Protein AF-A0A9E2PKP6-F1 (afdb_monomer_lite)

Sequence (168 aa):
MNKSLVVLLFERMMRIRLAQLIDERNAMKKSFLSILAISMLIGCASPIHLLDKQGSAPFVGGELVHDRGDGNLLVLEASDRRYEARGFVVERHTNIAALRKRYYGVNSNHWRRIFSGQDTDHLTYTVETVAKSADGQAVSCSLIWGAGAKPAGICTDQAGASLLVRFE

Radius of gyration: 31.75 Å; chains: 1; bounding box: 48×102×52 Å

Secondary structure (DSSP, 8-state):
--HHHHHHHHHHHHHHHHHHHHHHHHHHHHHHHSSTTSTT--PPPPPEEEBP--SS-SEEEEEEE-SSSTT-EEEEEESS-EEEEES--EEEE--HHHHHHHHTTTSHHHHHHHHTT---TT-EEEEEEEEE-TTS-EEEEEEEEETTSPPEEEEEETT--EEEEEB-

Foldseek 3Di:
DDPPVVVVVVVVVVVVVVVVVVVVVVVVVVVVVVPPPPPPPPDDQFDKWKWDPPDDFQFPIWIFTDDAFQATKTWTHGPVWIWIDGGWGWDKDAPLVVVCVVCPVPPPPVNVCVVVVVDQQRIKIWTWTWTATPVGWIWTWIWIDGVVGWIWGWIAGPVRDTGTITID

pLDDT: mean 81.55, std 18.39, range [44.12, 98.12]

Structure (mmCIF, N/CA/C/O backbone):
data_AF-A0A9E2PKP6-F1
#
_entry.id   AF-A0A9E2PKP6-F1
#
loop_
_atom_site.group_PDB
_atom_site.id
_atom_site.type_symbol
_atom_site.label_atom_id
_atom_site.label_alt_id
_atom_site.label_comp_id
_atom_site.label_asym_id
_atom_site.label_entity_id
_atom_site.label_seq_id
_atom_site.pdbx_PDB_ins_code
_atom_site.Cartn_x
_atom_site.Cartn_y
_atom_site.Cartn_z
_atom_site.occupancy
_atom_site.B_iso_or_equiv
_atom_site.auth_seq_id
_atom_site.auth_comp_id
_atom_site.auth_asym_id
_atom_site.auth_atom_id
_atom_site.pdbx_PDB_model_num
ATOM 1 N N . MET A 1 1 ? 30.795 -89.297 23.385 1.00 48.75 1 MET A N 1
ATOM 2 C CA . MET A 1 1 ? 31.049 -87.853 23.621 1.00 48.75 1 MET A CA 1
ATOM 3 C C . MET A 1 1 ? 30.610 -87.068 22.391 1.00 48.75 1 MET A C 1
ATOM 5 O O . MET A 1 1 ? 31.170 -87.254 21.318 1.00 48.75 1 MET A O 1
ATOM 9 N N . ASN A 1 2 ? 29.536 -86.286 22.523 1.00 49.78 2 ASN A N 1
ATOM 10 C CA . ASN A 1 2 ? 28.723 -85.782 21.412 1.00 49.78 2 ASN A CA 1
ATOM 11 C C . ASN A 1 2 ? 29.281 -84.459 20.844 1.00 49.78 2 ASN A C 1
ATOM 13 O O . ASN A 1 2 ? 28.872 -83.373 21.250 1.00 49.78 2 ASN A O 1
ATOM 17 N N . LYS A 1 3 ? 30.224 -84.548 19.895 1.00 51.75 3 LYS A N 1
ATOM 18 C CA . LYS A 1 3 ? 30.826 -83.387 19.201 1.00 51.75 3 LYS A CA 1
ATOM 19 C C . LYS A 1 3 ? 29.800 -82.537 18.423 1.00 51.75 3 LYS A C 1
ATOM 21 O O . LYS A 1 3 ? 30.056 -81.368 18.162 1.00 51.75 3 LYS A O 1
ATOM 26 N N . SER A 1 4 ? 28.620 -83.087 18.121 1.00 58.50 4 SER A N 1
ATOM 27 C CA . SER A 1 4 ? 27.556 -82.400 17.372 1.00 58.50 4 SER A CA 1
ATOM 28 C C . SER A 1 4 ? 26.859 -81.276 18.147 1.00 58.50 4 SER A C 1
ATOM 30 O O . SER A 1 4 ? 26.423 -80.302 17.540 1.00 58.50 4 SER A O 1
ATOM 32 N N . LEU A 1 5 ? 26.758 -81.374 19.479 1.00 56.72 5 LEU A N 1
ATOM 33 C CA . LEU A 1 5 ? 25.994 -80.398 20.268 1.00 56.72 5 LEU A CA 1
ATOM 34 C C . LEU A 1 5 ? 26.744 -79.063 20.414 1.00 56.72 5 LEU A C 1
ATOM 36 O O . LEU A 1 5 ? 26.133 -77.999 20.385 1.00 56.72 5 LEU A O 1
ATOM 40 N N . VAL A 1 6 ? 28.077 -79.118 20.519 1.00 60.78 6 VAL A N 1
ATOM 41 C CA . VAL A 1 6 ? 28.931 -77.930 20.694 1.00 60.78 6 VAL A CA 1
ATOM 42 C C . VAL A 1 6 ? 28.988 -77.094 19.413 1.00 60.78 6 VAL A C 1
ATOM 44 O O . VAL A 1 6 ? 28.893 -75.873 19.485 1.00 60.78 6 VAL A O 1
ATOM 47 N N . VAL A 1 7 ? 29.055 -77.734 18.238 1.00 61.12 7 VAL A N 1
ATOM 48 C CA . VAL A 1 7 ? 29.057 -77.038 16.936 1.00 61.12 7 VAL A CA 1
ATOM 49 C C . VAL A 1 7 ? 27.714 -76.346 16.675 1.00 61.12 7 VAL A C 1
ATOM 51 O O . VAL A 1 7 ? 27.690 -75.190 16.260 1.00 61.12 7 VAL A O 1
ATOM 54 N N . LEU A 1 8 ? 26.595 -77.003 17.010 1.00 60.41 8 LEU A N 1
ATOM 55 C CA . LEU A 1 8 ? 25.256 -76.414 16.888 1.00 60.41 8 LEU A CA 1
ATOM 56 C C . LEU A 1 8 ? 25.048 -75.219 17.831 1.00 60.41 8 LEU A C 1
ATOM 58 O O . LEU A 1 8 ? 24.437 -74.226 17.437 1.00 60.41 8 LEU A O 1
ATOM 62 N N . LEU A 1 9 ? 25.574 -75.281 19.059 1.00 59.78 9 LEU A N 1
ATOM 63 C CA . LEU A 1 9 ? 25.533 -74.158 20.002 1.00 59.78 9 LEU A CA 1
ATOM 64 C C . LEU A 1 9 ? 26.392 -72.979 19.529 1.00 59.78 9 LEU A C 1
ATOM 66 O O . LEU A 1 9 ? 25.958 -71.833 19.653 1.00 59.78 9 LEU A O 1
ATOM 70 N N . PHE A 1 10 ? 27.560 -73.244 18.938 1.00 57.66 10 PHE A N 1
ATOM 71 C CA . PHE A 1 10 ? 28.448 -72.198 18.430 1.00 57.66 10 PHE A CA 1
ATOM 72 C C . PHE A 1 10 ? 27.872 -71.498 17.188 1.00 57.66 10 PHE A C 1
ATOM 74 O O . PHE A 1 10 ? 27.853 -70.268 17.137 1.00 57.66 10 PHE A O 1
ATOM 81 N N . GLU A 1 11 ? 27.297 -72.245 16.235 1.00 57.03 11 GLU A N 1
ATOM 82 C CA . GLU A 1 11 ? 26.600 -71.657 15.079 1.00 57.03 11 GLU A CA 1
ATOM 83 C C . GLU A 1 11 ? 25.402 -70.800 15.501 1.00 57.03 11 GLU A C 1
ATOM 85 O O . GLU A 1 11 ? 25.191 -69.705 14.974 1.00 57.03 11 GLU A O 1
ATOM 90 N N . ARG A 1 12 ? 24.622 -71.272 16.480 1.00 60.78 12 ARG A N 1
ATOM 91 C CA . ARG A 1 12 ? 23.445 -70.542 16.961 1.00 60.78 12 ARG A CA 1
ATOM 92 C C . ARG A 1 12 ? 23.847 -69.262 17.696 1.00 60.78 12 ARG A C 1
ATOM 94 O O . ARG A 1 12 ? 23.232 -68.222 17.477 1.00 60.78 12 ARG A O 1
ATOM 101 N N . MET A 1 13 ? 24.913 -69.306 18.496 1.00 56.44 13 MET A N 1
ATOM 102 C CA . MET A 1 13 ? 25.433 -68.139 19.215 1.00 56.44 13 MET A CA 1
ATOM 103 C C . MET A 1 13 ? 26.068 -67.104 18.268 1.00 56.44 13 MET A C 1
ATOM 105 O O . MET A 1 13 ? 25.869 -65.901 18.448 1.00 56.44 13 MET A O 1
ATOM 109 N N . MET A 1 14 ? 26.759 -67.551 17.213 1.00 57.06 14 MET A N 1
ATOM 110 C CA . MET A 1 14 ? 27.355 -66.666 16.205 1.00 57.06 14 MET A CA 1
ATOM 111 C C . MET A 1 14 ? 26.290 -65.981 15.331 1.00 57.06 14 MET A C 1
ATOM 113 O O . MET A 1 14 ? 26.413 -64.789 15.053 1.00 57.06 14 MET A O 1
ATOM 117 N N . ARG A 1 15 ? 25.194 -66.675 14.979 1.00 59.69 15 ARG A N 1
ATOM 118 C CA . ARG A 1 15 ? 24.050 -66.064 14.271 1.00 59.69 15 ARG A CA 1
ATOM 119 C C . ARG A 1 15 ? 23.323 -65.011 15.115 1.00 59.69 15 ARG A C 1
ATOM 121 O O . ARG A 1 15 ? 22.938 -63.981 14.572 1.00 59.69 15 ARG A O 1
ATOM 128 N N . ILE A 1 16 ? 23.186 -65.225 16.428 1.00 56.56 16 ILE A N 1
ATOM 129 C CA . ILE A 1 16 ? 22.559 -64.247 17.338 1.00 56.56 16 ILE A CA 1
ATOM 130 C C . ILE A 1 16 ? 23.419 -62.979 17.454 1.00 56.56 16 ILE A C 1
ATOM 132 O O . ILE A 1 16 ? 22.902 -61.874 17.298 1.00 56.56 16 ILE A O 1
ATOM 136 N N . ARG A 1 17 ? 24.744 -63.120 17.625 1.00 55.69 17 ARG A N 1
ATOM 137 C CA . ARG A 1 17 ? 25.651 -61.958 17.649 1.00 55.69 17 ARG A CA 1
ATOM 138 C C . ARG A 1 17 ? 25.699 -61.206 16.318 1.00 55.69 17 ARG A C 1
ATOM 140 O O . ARG A 1 17 ? 25.788 -59.981 16.328 1.00 55.69 17 ARG A O 1
ATOM 147 N N . LEU A 1 18 ? 25.619 -61.907 15.184 1.00 54.22 18 LEU A N 1
ATOM 148 C CA . LEU A 1 18 ? 25.593 -61.266 13.867 1.00 54.22 18 LEU A CA 1
ATOM 149 C C . LEU A 1 18 ? 24.283 -60.491 13.638 1.00 54.22 18 LEU A C 1
ATOM 151 O O . LEU A 1 18 ? 24.323 -59.389 13.099 1.00 54.22 18 LEU A O 1
ATOM 155 N N . ALA A 1 19 ? 23.145 -61.016 14.103 1.00 54.53 19 ALA A N 1
ATOM 156 C CA . ALA A 1 19 ? 21.854 -60.331 14.026 1.00 54.53 19 ALA A CA 1
ATOM 157 C C . ALA A 1 19 ? 21.807 -59.059 14.895 1.00 54.53 19 ALA A C 1
ATOM 159 O O . ALA A 1 19 ? 21.356 -58.022 14.414 1.00 54.53 19 ALA A O 1
ATOM 160 N N . GLN A 1 20 ? 22.350 -59.092 16.121 1.00 54.62 20 GLN A N 1
ATOM 161 C CA . GLN A 1 20 ? 22.434 -57.901 16.985 1.00 54.62 20 GLN A CA 1
ATOM 162 C C . GLN A 1 20 ? 23.352 -56.810 16.410 1.00 54.62 20 GLN A C 1
ATOM 164 O O . GLN A 1 20 ? 23.009 -55.633 16.455 1.00 54.62 20 GLN A O 1
ATOM 169 N N . LEU A 1 21 ? 24.484 -57.178 15.797 1.00 53.94 21 LEU A N 1
ATOM 170 C CA . LEU A 1 21 ? 25.394 -56.204 15.173 1.00 53.94 21 LEU A CA 1
ATOM 171 C C . LEU A 1 21 ? 24.816 -55.548 13.905 1.00 53.94 21 LEU A C 1
ATOM 173 O O . LEU A 1 21 ? 25.225 -54.443 13.544 1.00 53.94 21 LEU A O 1
ATOM 177 N N . ILE A 1 22 ? 23.886 -56.213 13.212 1.00 56.19 22 ILE A N 1
ATOM 178 C CA . ILE A 1 22 ? 23.183 -55.655 12.045 1.00 56.19 22 ILE A CA 1
ATOM 179 C C . ILE A 1 22 ? 22.073 -54.690 12.488 1.00 56.19 22 ILE A C 1
ATOM 181 O O . ILE A 1 22 ? 21.880 -53.656 11.844 1.00 56.19 22 ILE A O 1
ATOM 185 N N . ASP A 1 23 ? 21.388 -54.985 13.594 1.00 49.16 23 ASP A N 1
ATOM 186 C CA . ASP A 1 23 ? 20.312 -54.144 14.127 1.00 49.16 23 ASP A CA 1
ATOM 187 C C . ASP A 1 23 ? 20.844 -52.804 14.671 1.00 49.16 23 ASP A C 1
ATOM 189 O O . ASP A 1 23 ? 20.366 -51.735 14.282 1.00 49.16 23 ASP A O 1
ATOM 193 N N . GLU A 1 24 ? 21.949 -52.819 15.428 1.00 51.31 24 GLU A N 1
ATOM 194 C CA . GLU A 1 24 ? 22.559 -51.581 15.942 1.00 51.31 24 GLU A CA 1
ATOM 195 C C . GLU A 1 24 ? 23.139 -50.687 14.833 1.00 51.31 24 GLU A C 1
ATOM 197 O O . GLU A 1 24 ? 23.034 -49.457 14.885 1.00 51.31 24 GLU A O 1
ATOM 202 N N . ARG A 1 25 ? 23.691 -51.282 13.764 1.00 52.03 25 ARG A N 1
ATOM 203 C CA . ARG A 1 25 ? 24.207 -50.522 12.612 1.00 52.03 25 ARG A CA 1
ATOM 204 C C . ARG A 1 25 ? 23.078 -49.865 11.802 1.00 52.03 25 ARG A C 1
ATOM 206 O O . ARG A 1 25 ? 23.289 -48.808 11.202 1.00 52.03 25 ARG A O 1
ATOM 213 N N . ASN A 1 26 ? 21.888 -50.466 11.784 1.00 49.78 26 ASN A N 1
ATOM 214 C CA . ASN A 1 26 ? 20.713 -49.939 11.088 1.00 49.78 26 ASN A CA 1
ATOM 215 C C . ASN A 1 26 ? 19.952 -48.893 11.917 1.00 49.78 26 ASN A C 1
ATOM 217 O O . ASN A 1 26 ? 19.432 -47.936 11.337 1.00 49.78 26 ASN A O 1
ATOM 221 N N . ALA A 1 27 ? 19.939 -49.015 13.248 1.00 49.75 27 ALA A N 1
ATOM 222 C CA . ALA A 1 27 ? 19.383 -48.005 14.148 1.00 49.75 27 ALA A CA 1
ATOM 223 C C . ALA A 1 27 ? 20.176 -46.687 14.081 1.00 49.75 27 ALA A C 1
ATOM 225 O O . ALA A 1 27 ? 19.594 -45.613 13.934 1.00 49.75 27 ALA A O 1
ATOM 226 N N . MET A 1 28 ? 21.512 -46.769 14.066 1.00 47.78 28 MET A N 1
ATOM 227 C CA . MET A 1 28 ? 22.376 -45.586 14.004 1.00 47.78 28 MET A CA 1
ATOM 228 C C . MET A 1 28 ? 22.212 -44.817 12.681 1.00 47.78 28 MET A C 1
ATOM 230 O O . MET A 1 28 ? 22.096 -43.595 12.687 1.00 47.78 28 MET A O 1
ATOM 234 N N . LYS A 1 29 ? 22.102 -45.511 11.537 1.00 44.12 29 LYS A N 1
ATOM 235 C CA . LYS A 1 29 ? 21.880 -44.865 10.226 1.00 44.12 29 LYS A CA 1
ATOM 236 C C . LYS A 1 29 ? 20.509 -44.193 10.102 1.00 44.12 29 LYS A C 1
ATOM 238 O O . LYS A 1 29 ? 20.408 -43.160 9.444 1.00 44.12 29 LYS A O 1
ATOM 243 N N . LYS A 1 30 ? 19.467 -44.748 10.733 1.00 45.78 30 LYS A N 1
ATOM 244 C CA . LYS A 1 30 ? 18.117 -44.159 10.723 1.00 45.78 30 LYS A CA 1
ATOM 245 C C . LYS A 1 30 ? 18.037 -42.877 11.555 1.00 45.78 30 LYS A C 1
ATOM 247 O O . LYS A 1 30 ? 17.366 -41.940 11.132 1.00 45.78 30 LYS A O 1
ATOM 252 N N . SER A 1 31 ? 18.779 -42.787 12.661 1.00 49.69 31 SER A N 1
ATOM 253 C CA . SER A 1 31 ? 18.815 -41.569 13.483 1.00 49.69 31 SER A CA 1
ATOM 254 C C . SER A 1 31 ? 19.531 -40.395 12.802 1.00 49.69 31 SER A C 1
ATOM 256 O O . SER A 1 31 ? 19.107 -39.255 12.963 1.00 49.69 31 SER A O 1
ATOM 258 N N . PHE A 1 32 ? 20.555 -40.645 11.976 1.00 47.31 32 PHE A N 1
ATOM 259 C CA . PHE A 1 32 ? 21.257 -39.576 11.244 1.00 47.31 32 PHE A CA 1
ATOM 260 C C . PHE A 1 32 ? 20.492 -39.041 10.021 1.00 47.31 32 PHE A C 1
ATOM 262 O O . PHE A 1 32 ? 20.685 -37.890 9.638 1.00 47.31 32 PHE A O 1
ATOM 269 N N . LEU A 1 33 ? 19.597 -39.835 9.424 1.00 45.94 33 LEU A N 1
ATOM 270 C CA . LEU A 1 33 ? 18.777 -39.407 8.280 1.00 45.94 33 LEU A CA 1
ATOM 271 C C . LEU A 1 33 ? 17.546 -38.583 8.682 1.00 45.94 33 LEU A C 1
ATOM 273 O O . LEU A 1 33 ? 17.034 -37.827 7.863 1.00 45.94 33 LEU A O 1
ATOM 277 N N . SER A 1 34 ? 17.089 -38.680 9.934 1.00 44.12 34 SER A N 1
ATOM 278 C CA . SER A 1 34 ? 15.885 -37.971 10.385 1.00 44.12 34 SER A CA 1
ATOM 279 C C . SER A 1 34 ? 16.129 -36.515 10.808 1.00 44.12 34 SER A C 1
ATOM 281 O O . SER A 1 34 ? 15.168 -35.763 10.939 1.00 44.12 34 SER A O 1
ATOM 283 N N . ILE A 1 35 ? 17.384 -36.097 11.020 1.00 48.28 35 ILE A N 1
ATOM 284 C CA . ILE A 1 35 ? 17.717 -34.757 11.547 1.00 48.28 35 ILE A CA 1
ATOM 285 C C . ILE A 1 35 ? 18.086 -33.763 10.424 1.00 48.28 35 ILE A C 1
ATOM 287 O O . ILE A 1 35 ? 18.011 -32.554 10.621 1.00 48.28 35 ILE A O 1
ATOM 291 N N . LEU A 1 36 ? 18.393 -34.231 9.206 1.00 48.00 36 LEU A N 1
ATOM 292 C CA . LEU A 1 36 ? 18.825 -33.361 8.098 1.00 48.00 36 LEU A CA 1
ATOM 293 C C . LEU A 1 36 ? 17.683 -32.753 7.253 1.00 48.00 36 LEU A C 1
ATOM 295 O O . LEU A 1 36 ? 17.953 -32.081 6.262 1.00 48.00 36 LEU A O 1
ATOM 299 N N . ALA A 1 37 ? 16.416 -32.987 7.612 1.00 48.69 37 ALA A N 1
ATOM 300 C CA . ALA A 1 37 ? 15.256 -32.574 6.810 1.00 48.69 37 ALA A CA 1
ATOM 301 C C . ALA A 1 37 ? 14.570 -31.272 7.280 1.00 48.69 37 ALA A C 1
ATOM 303 O O . ALA A 1 37 ? 13.645 -30.808 6.620 1.00 48.69 37 ALA A O 1
ATOM 304 N N . ILE A 1 38 ? 14.997 -30.666 8.395 1.00 54.12 38 ILE A N 1
ATOM 305 C CA . ILE A 1 38 ? 14.263 -29.542 9.019 1.00 54.12 38 ILE A CA 1
ATOM 306 C C . ILE A 1 38 ? 14.854 -28.162 8.647 1.00 54.12 38 ILE A C 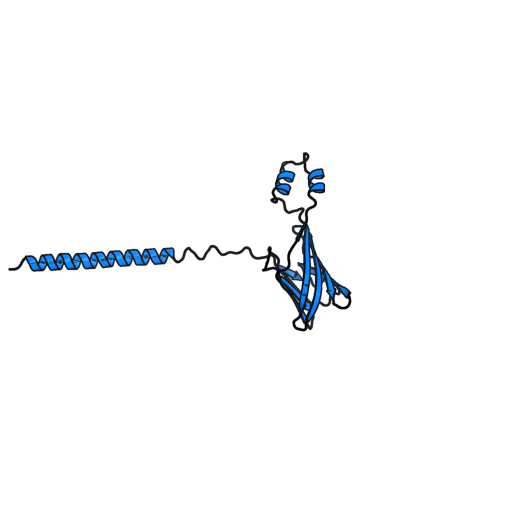1
ATOM 308 O O . ILE A 1 38 ? 14.237 -27.129 8.881 1.00 54.12 38 ILE A O 1
ATOM 312 N N . SER A 1 39 ? 16.011 -28.098 7.982 1.00 47.28 39 SER A N 1
ATOM 313 C CA . SER A 1 39 ? 16.729 -26.828 7.754 1.00 47.28 39 SER A CA 1
ATOM 314 C C . SER A 1 39 ? 16.352 -26.056 6.476 1.00 47.28 39 SER A C 1
ATOM 316 O O . SER A 1 39 ? 17.016 -25.076 6.156 1.00 47.28 39 SER A O 1
ATOM 318 N N . MET A 1 40 ? 15.310 -26.459 5.737 1.00 50.34 40 MET A N 1
ATOM 319 C CA . MET A 1 40 ? 14.929 -25.837 4.449 1.00 50.34 40 MET A CA 1
ATOM 320 C C . MET A 1 40 ? 13.756 -24.839 4.534 1.00 50.34 40 MET A C 1
ATOM 322 O O . MET A 1 40 ? 13.317 -24.338 3.505 1.00 50.34 40 MET A O 1
ATOM 326 N N . LEU A 1 41 ? 13.251 -24.512 5.730 1.00 49.00 41 LEU A N 1
ATOM 327 C CA . LEU A 1 41 ? 12.154 -23.544 5.913 1.00 49.00 41 LEU A CA 1
ATOM 328 C C . LEU A 1 41 ? 12.625 -22.223 6.537 1.00 49.00 41 LEU A C 1
ATOM 330 O O . LEU A 1 41 ? 11.952 -21.655 7.392 1.00 49.00 41 LEU A O 1
ATOM 334 N N . ILE A 1 42 ? 13.774 -21.700 6.103 1.00 52.00 42 ILE A N 1
ATOM 335 C CA . ILE A 1 42 ? 14.055 -20.272 6.297 1.00 52.00 42 ILE A CA 1
ATOM 336 C C . ILE A 1 42 ? 13.293 -19.542 5.190 1.00 52.00 42 ILE A C 1
ATOM 338 O O . ILE A 1 42 ? 13.840 -19.239 4.131 1.00 52.00 42 ILE A O 1
ATOM 342 N N . GLY A 1 43 ? 11.990 -19.345 5.404 1.00 54.19 43 GLY A N 1
ATOM 343 C CA . GLY A 1 43 ? 11.207 -18.420 4.594 1.00 54.19 43 GLY A CA 1
ATOM 344 C C . GLY A 1 43 ? 11.880 -17.050 4.641 1.00 54.19 43 GLY A C 1
ATOM 345 O O . GLY A 1 43 ? 12.319 -16.608 5.703 1.00 54.19 43 GLY A O 1
ATOM 346 N N . CYS A 1 44 ? 12.029 -16.401 3.488 1.00 61.91 44 CYS A N 1
ATOM 347 C CA . CYS A 1 44 ? 12.472 -15.015 3.449 1.00 61.91 44 CYS A CA 1
ATOM 348 C C . CYS A 1 44 ? 11.497 -14.198 4.303 1.00 61.91 44 CYS A C 1
ATOM 350 O O . CYS A 1 44 ? 10.307 -14.194 4.003 1.00 61.91 44 CYS A O 1
ATOM 352 N N . ALA A 1 45 ? 11.979 -13.564 5.375 1.00 66.44 45 ALA A N 1
ATOM 353 C CA . ALA A 1 45 ? 11.138 -12.709 6.200 1.00 66.44 45 ALA A CA 1
ATOM 354 C C . ALA A 1 45 ? 10.505 -11.630 5.311 1.00 66.44 45 ALA A C 1
ATOM 356 O O . ALA A 1 45 ? 11.213 -10.927 4.582 1.00 66.44 45 ALA A O 1
ATOM 357 N N . SER A 1 46 ? 9.178 -11.548 5.339 1.00 74.00 46 SER A N 1
ATOM 358 C CA . SER A 1 46 ? 8.411 -10.532 4.633 1.00 74.00 46 SER A CA 1
ATOM 359 C C . SER A 1 46 ? 8.884 -9.146 5.080 1.00 74.00 46 SER A C 1
ATOM 361 O O . SER A 1 46 ? 9.078 -8.942 6.280 1.00 74.00 46 SER A O 1
ATOM 363 N N . PRO A 1 47 ? 9.088 -8.186 4.167 1.00 82.94 47 PRO A N 1
ATOM 364 C CA . PRO A 1 47 ? 9.212 -6.787 4.542 1.00 82.94 47 PRO A CA 1
ATOM 365 C C . PRO A 1 47 ? 8.063 -6.365 5.467 1.00 82.94 47 PRO A C 1
ATOM 367 O O . PRO A 1 47 ? 6.891 -6.480 5.102 1.00 82.94 47 PRO A O 1
ATOM 370 N N . ILE A 1 48 ? 8.422 -5.892 6.660 1.00 89.25 48 ILE A N 1
ATOM 371 C CA . ILE A 1 48 ? 7.507 -5.297 7.634 1.00 89.25 48 ILE A CA 1
ATOM 372 C C . ILE A 1 48 ? 7.847 -3.816 7.703 1.00 89.25 48 ILE A C 1
ATOM 374 O O . ILE A 1 48 ? 9.000 -3.465 7.955 1.00 89.25 48 ILE A O 1
ATOM 378 N N . HIS A 1 49 ? 6.844 -2.972 7.497 1.00 92.50 49 HIS A N 1
ATOM 379 C CA . HIS A 1 49 ? 6.958 -1.532 7.649 1.00 92.50 49 HIS A CA 1
ATOM 380 C C . HIS A 1 49 ? 6.090 -1.050 8.804 1.00 92.50 49 HIS A C 1
ATOM 382 O O . HIS A 1 49 ? 4.932 -1.453 8.921 1.00 92.50 49 HIS A O 1
ATOM 388 N N . LEU A 1 50 ? 6.629 -0.171 9.643 1.00 94.44 50 LEU A N 1
ATOM 389 C CA . LEU A 1 50 ? 5.902 0.381 10.789 1.00 94.44 50 LEU A CA 1
ATOM 390 C C . LEU A 1 50 ? 5.370 1.763 10.450 1.00 94.44 50 LEU A C 1
ATOM 392 O O . LEU A 1 50 ? 6.048 2.530 9.7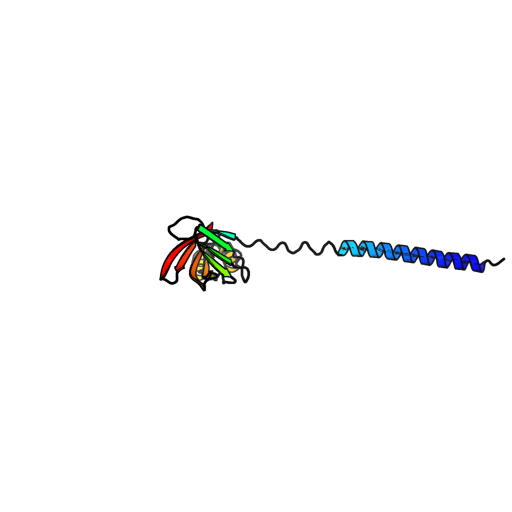81 1.00 94.44 50 LEU A O 1
ATOM 396 N N . LEU A 1 51 ? 4.166 2.098 10.904 1.00 93.62 51 LEU A N 1
ATOM 397 C CA . LEU A 1 51 ? 3.595 3.415 10.645 1.00 93.62 51 LEU A CA 1
ATOM 398 C C . LEU A 1 51 ? 4.467 4.507 11.285 1.00 93.62 51 LEU A C 1
ATOM 400 O O . LEU A 1 51 ? 4.688 4.512 12.497 1.00 93.62 51 LEU A O 1
ATOM 404 N N . ASP A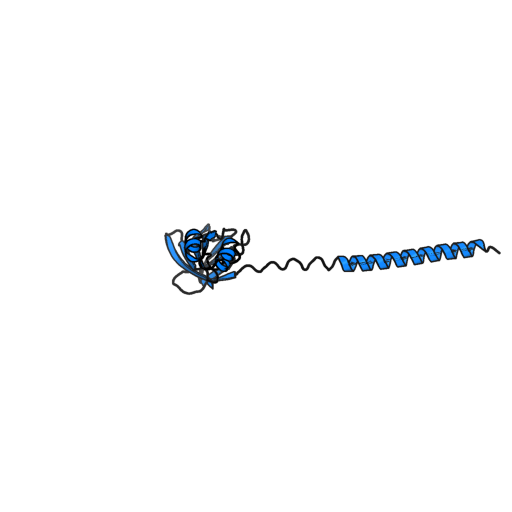 1 52 ? 4.910 5.458 10.470 1.00 91.31 52 ASP A N 1
ATOM 405 C CA . ASP A 1 52 ? 5.524 6.691 10.932 1.00 91.31 52 ASP A CA 1
ATOM 406 C C . ASP A 1 52 ? 4.436 7.593 11.504 1.00 91.31 52 ASP A C 1
ATOM 408 O O . ASP A 1 52 ? 3.496 7.998 10.809 1.00 91.31 52 ASP A O 1
ATOM 412 N N . LYS A 1 53 ? 4.572 7.952 12.778 1.00 80.62 53 LYS A N 1
ATOM 413 C CA . LYS A 1 53 ? 3.667 8.890 13.436 1.00 80.62 53 LYS A CA 1
ATOM 414 C C . LYS A 1 53 ? 4.014 10.326 13.033 1.00 80.62 53 LYS A C 1
ATOM 416 O O . LYS A 1 53 ? 4.347 11.166 13.867 1.00 80.62 53 LYS A O 1
ATOM 421 N N . GLN A 1 54 ? 3.925 10.616 11.741 1.00 66.44 54 GLN A N 1
ATOM 422 C CA . GLN A 1 54 ? 4.076 11.949 11.177 1.00 66.44 54 GLN A CA 1
ATOM 423 C C . GLN A 1 54 ? 2.796 12.332 10.437 1.00 66.44 54 GLN A C 1
ATOM 425 O O . GLN A 1 54 ? 2.531 11.875 9.327 1.00 66.44 54 GLN A O 1
ATOM 430 N N . GLY A 1 55 ? 1.988 13.194 11.057 1.00 62.78 55 GLY A N 1
ATOM 431 C CA . GLY A 1 55 ? 0.776 13.734 10.446 1.00 62.78 55 GLY A CA 1
ATOM 432 C C . GLY A 1 55 ? -0.367 13.950 11.432 1.00 62.78 55 GLY A C 1
ATOM 433 O O . GLY A 1 55 ? -0.204 13.831 12.643 1.00 62.78 55 GLY A O 1
ATOM 434 N N . SER A 1 56 ? -1.533 14.289 10.882 1.00 61.41 56 SER A N 1
ATOM 435 C CA . SER A 1 56 ? -2.785 14.524 11.613 1.00 61.41 56 SER A CA 1
ATOM 436 C C . SER A 1 56 ? -3.720 13.311 11.634 1.00 61.41 56 SER A C 1
ATOM 438 O O . SER A 1 56 ? -4.838 13.419 12.136 1.00 61.41 56 SER A O 1
ATOM 440 N N . ALA A 1 57 ? -3.309 12.177 11.055 1.00 75.69 57 ALA A N 1
ATOM 441 C CA . ALA A 1 57 ? -4.119 10.967 11.073 1.00 75.69 57 ALA A CA 1
ATOM 442 C C . ALA A 1 57 ? -4.322 10.485 12.524 1.00 75.69 57 ALA A C 1
ATOM 444 O O . ALA A 1 57 ? -3.397 10.574 13.332 1.00 75.69 57 ALA A O 1
ATOM 445 N N . PRO A 1 58 ? -5.503 9.940 12.867 1.00 83.69 58 PRO A N 1
ATOM 446 C CA . PRO A 1 58 ? -5.827 9.506 14.227 1.00 83.69 58 PRO A CA 1
ATOM 447 C C . PRO A 1 58 ? -5.075 8.235 14.655 1.00 83.69 58 PRO A C 1
ATOM 449 O O . PRO A 1 58 ? -5.317 7.709 15.741 1.00 83.69 58 PRO A O 1
ATOM 452 N N . PHE A 1 59 ? -4.192 7.714 13.803 1.00 90.50 59 PHE A N 1
ATOM 453 C CA . PHE A 1 59 ? -3.464 6.487 14.061 1.00 90.50 59 PHE A CA 1
ATOM 454 C C . PHE A 1 59 ? -2.256 6.749 14.966 1.00 90.50 59 PHE A C 1
ATOM 456 O O . PHE A 1 59 ? -1.418 7.613 14.708 1.00 90.50 59 PHE A O 1
ATOM 463 N N . VAL A 1 60 ? -2.175 5.988 16.051 1.00 90.69 60 VAL A N 1
ATOM 464 C CA . VAL A 1 60 ? -1.060 5.983 17.000 1.00 90.69 60 VAL A CA 1
ATOM 465 C C . VAL A 1 60 ? 0.031 4.989 16.605 1.00 90.69 60 VAL A C 1
ATOM 467 O O . VAL A 1 60 ? 1.149 5.112 17.101 1.00 90.69 60 VAL A O 1
ATOM 470 N N . GLY A 1 61 ? -0.285 4.050 15.709 1.00 92.94 61 GLY A N 1
ATOM 471 C CA . GLY A 1 61 ? 0.625 3.042 15.183 1.00 92.94 61 GLY A CA 1
ATOM 472 C C . GLY A 1 61 ? 0.009 2.275 14.013 1.00 92.94 61 GLY A C 1
ATOM 473 O O . GLY A 1 61 ? -1.140 2.500 13.622 1.00 92.94 61 GLY A O 1
ATOM 474 N N . GLY A 1 62 ? 0.788 1.367 13.440 1.00 94.62 62 GLY A N 1
ATOM 475 C CA . GLY A 1 62 ? 0.354 0.527 12.336 1.00 94.62 62 GLY A CA 1
ATOM 476 C C . GLY A 1 62 ? 1.492 -0.306 11.770 1.00 94.62 62 GLY A C 1
ATOM 477 O O . GLY A 1 62 ? 2.664 -0.063 12.056 1.00 94.62 62 GLY A O 1
ATOM 478 N N . GLU A 1 63 ? 1.121 -1.290 10.970 1.00 95.44 63 GLU A N 1
ATOM 479 C CA . GLU A 1 63 ? 2.032 -2.258 10.376 1.00 95.44 63 GLU A CA 1
ATOM 480 C C . GLU A 1 63 ? 1.571 -2.570 8.955 1.00 95.44 63 GLU A C 1
ATOM 482 O O . GLU A 1 63 ? 0.382 -2.789 8.716 1.00 95.44 63 GLU A O 1
ATOM 487 N N . LEU A 1 64 ? 2.509 -2.603 8.016 1.00 95.69 64 LEU A N 1
ATOM 488 C CA . LEU A 1 64 ? 2.293 -3.111 6.672 1.00 95.69 64 LEU A CA 1
ATOM 489 C C . LEU A 1 64 ? 3.289 -4.235 6.401 1.00 95.69 64 LEU A C 1
ATOM 491 O O . LEU A 1 64 ? 4.491 -3.998 6.293 1.00 95.69 64 LEU A O 1
ATOM 495 N N . VAL A 1 65 ? 2.768 -5.444 6.235 1.00 93.94 65 VAL A N 1
ATOM 496 C CA . VAL A 1 65 ? 3.523 -6.627 5.826 1.00 93.94 65 VAL A CA 1
ATOM 497 C C . VAL A 1 65 ? 3.182 -6.945 4.382 1.00 93.94 65 VAL A C 1
ATOM 499 O O . VAL A 1 65 ? 2.003 -7.067 4.031 1.00 93.94 65 VAL A O 1
ATOM 502 N N . HIS A 1 66 ? 4.202 -7.100 3.538 1.00 91.12 66 HIS A N 1
ATOM 503 C CA . HIS A 1 66 ? 4.007 -7.530 2.154 1.00 91.12 66 HIS A CA 1
ATOM 504 C C . HIS A 1 66 ? 5.132 -8.434 1.662 1.00 91.12 66 HIS A C 1
ATOM 506 O O . HIS A 1 66 ? 6.301 -8.107 1.823 1.00 91.12 66 HIS A O 1
ATOM 512 N N . ASP A 1 67 ? 4.800 -9.561 1.025 1.00 75.06 67 ASP A N 1
ATOM 513 C CA . ASP A 1 67 ? 5.823 -10.441 0.427 1.00 75.06 67 ASP A CA 1
ATOM 514 C C . ASP A 1 67 ? 5.413 -11.248 -0.814 1.00 75.06 67 ASP A C 1
ATOM 516 O O . ASP A 1 67 ? 6.286 -11.906 -1.395 1.00 75.06 67 ASP A O 1
ATOM 520 N N . ARG A 1 68 ? 4.159 -11.078 -1.278 1.00 63.50 68 ARG A N 1
ATOM 521 C CA . ARG A 1 68 ? 3.487 -11.692 -2.453 1.00 63.50 68 ARG A CA 1
ATOM 522 C C . ARG A 1 68 ? 2.434 -12.759 -2.086 1.00 63.50 68 ARG A C 1
ATOM 524 O O . ARG A 1 68 ? 2.551 -13.903 -2.520 1.00 63.50 68 ARG A O 1
ATOM 531 N N . GLY A 1 69 ? 1.341 -12.370 -1.426 1.00 66.94 69 GLY A N 1
ATOM 532 C CA . GLY A 1 69 ? 0.100 -13.160 -1.454 1.00 66.94 69 GLY A CA 1
ATOM 533 C C . GLY A 1 69 ? -0.711 -13.098 -0.167 1.00 66.94 69 GLY A C 1
ATOM 534 O O . GLY A 1 69 ? -0.918 -12.026 0.398 1.00 66.94 69 GLY A O 1
ATOM 535 N N . ASP A 1 70 ? -1.156 -14.268 0.291 1.00 72.94 70 ASP A N 1
ATOM 536 C CA . ASP A 1 70 ? -2.100 -14.438 1.405 1.00 72.94 70 ASP A CA 1
ATOM 537 C C . ASP A 1 70 ? -1.555 -13.956 2.763 1.00 72.94 70 ASP A C 1
ATOM 539 O O . ASP A 1 70 ? -2.327 -13.701 3.687 1.00 72.94 70 ASP A O 1
ATOM 543 N N . GLY A 1 71 ? -0.232 -13.796 2.883 1.00 84.94 71 GLY A N 1
ATOM 544 C CA . GLY A 1 71 ? 0.443 -13.273 4.075 1.00 84.94 71 GLY A CA 1
ATOM 545 C C . GLY A 1 71 ? 0.418 -11.748 4.209 1.00 84.94 71 GLY A C 1
ATOM 546 O O . GLY A 1 71 ? 0.816 -11.227 5.249 1.00 84.94 71 GLY A O 1
ATOM 547 N N . ASN A 1 72 ? -0.055 -11.025 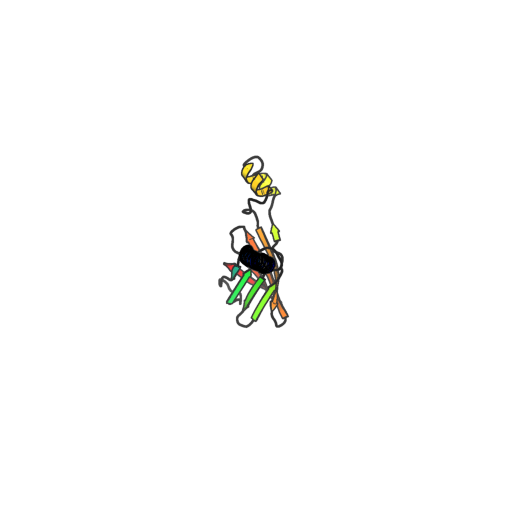3.188 1.00 93.44 72 ASN A N 1
ATOM 548 C CA . ASN A 1 72 ? -0.099 -9.569 3.222 1.00 93.44 72 ASN A CA 1
ATOM 549 C C . ASN A 1 72 ? -1.050 -9.084 4.328 1.00 93.44 72 ASN A C 1
ATOM 551 O O . ASN A 1 72 ? -2.186 -9.558 4.440 1.00 93.44 72 ASN A O 1
ATOM 555 N N . LEU A 1 73 ? -0.588 -8.126 5.129 1.00 95.44 73 LEU A N 1
ATOM 556 C CA . LEU A 1 73 ? -1.294 -7.609 6.298 1.00 95.44 73 LEU A CA 1
ATOM 557 C C . LEU A 1 73 ? -1.137 -6.093 6.367 1.00 95.44 73 LEU A C 1
ATOM 559 O O . LEU A 1 73 ? -0.041 -5.567 6.218 1.00 95.44 73 LEU A O 1
ATOM 563 N N . LEU A 1 74 ? -2.242 -5.403 6.626 1.00 97.12 74 LEU A N 1
ATOM 564 C CA . LEU A 1 74 ? -2.270 -3.994 6.978 1.00 97.12 74 LEU A CA 1
ATOM 565 C C . LEU A 1 74 ? -2.988 -3.877 8.312 1.00 97.12 74 LEU A C 1
ATOM 567 O O . LEU A 1 74 ? -4.127 -4.324 8.444 1.00 97.12 74 LEU A O 1
ATOM 571 N N . VAL A 1 75 ? -2.325 -3.254 9.273 1.00 97.25 75 VAL A N 1
ATOM 572 C CA . VAL A 1 75 ? -2.854 -2.923 10.589 1.00 97.25 75 VAL A CA 1
ATOM 573 C C . VAL A 1 75 ? -2.759 -1.420 10.770 1.00 97.25 75 VAL A C 1
ATOM 575 O O . VAL A 1 75 ? -1.704 -0.830 10.547 1.00 97.25 75 VAL A O 1
ATOM 578 N N . LEU A 1 76 ? -3.846 -0.811 11.230 1.00 96.38 76 LEU A N 1
ATOM 579 C CA . LEU A 1 76 ? -3.874 0.587 11.646 1.00 96.38 76 LEU A CA 1
ATOM 580 C C . LEU A 1 76 ? -4.476 0.673 13.046 1.00 96.38 76 LEU A C 1
ATOM 582 O O . LEU A 1 76 ? -5.584 0.188 13.283 1.00 96.38 76 LEU A O 1
ATOM 586 N N . GLU A 1 77 ? -3.750 1.289 13.971 1.00 95.69 77 GLU A N 1
ATOM 587 C CA . GLU A 1 77 ? -4.163 1.434 15.365 1.00 95.69 77 GLU A CA 1
ATOM 588 C C . GLU A 1 77 ? -4.512 2.888 15.644 1.00 95.69 77 GLU A C 1
ATOM 590 O O . GLU A 1 77 ? -3.652 3.758 15.581 1.00 95.69 77 GLU A O 1
ATOM 595 N N . ALA A 1 78 ? -5.774 3.160 15.956 1.00 92.38 78 ALA A N 1
ATOM 596 C CA . ALA A 1 78 ? -6.234 4.394 16.577 1.00 92.38 78 ALA A CA 1
ATOM 597 C C . ALA A 1 78 ? -6.306 4.212 18.103 1.00 92.38 78 ALA A C 1
ATOM 599 O O . ALA A 1 78 ? -6.191 3.099 18.614 1.00 92.38 78 ALA A O 1
ATOM 600 N N . SER A 1 79 ? -6.513 5.297 18.851 1.00 90.12 79 SER A N 1
ATOM 601 C CA . SER A 1 79 ? -6.525 5.253 20.324 1.00 90.12 79 SER A CA 1
ATOM 602 C C . SER A 1 79 ? -7.568 4.302 20.926 1.00 90.12 79 SER A C 1
ATOM 604 O O . SER A 1 79 ? -7.354 3.789 22.020 1.00 90.12 79 SER A O 1
ATOM 606 N N . ASP A 1 80 ? -8.684 4.074 20.236 1.00 91.75 80 ASP A N 1
ATOM 607 C CA . ASP A 1 80 ? -9.817 3.266 20.697 1.00 91.75 80 ASP A CA 1
ATOM 608 C C . ASP A 1 80 ? -10.118 2.060 19.794 1.00 91.75 80 ASP A C 1
ATOM 610 O O . ASP A 1 80 ? -11.014 1.270 20.096 1.00 91.75 80 ASP A O 1
ATOM 614 N N . ARG A 1 81 ? -9.415 1.921 18.663 1.00 94.62 81 ARG A N 1
ATOM 615 C CA . ARG A 1 81 ? -9.804 0.984 17.606 1.00 94.62 81 ARG A CA 1
ATOM 616 C C . ARG A 1 81 ? -8.613 0.487 16.810 1.00 94.62 81 ARG A C 1
ATOM 618 O O . ARG A 1 81 ? -7.691 1.231 16.501 1.00 94.62 81 ARG A O 1
ATOM 625 N N . ARG A 1 82 ? -8.699 -0.770 16.390 1.00 96.69 82 ARG A N 1
ATOM 626 C CA . ARG A 1 82 ? -7.752 -1.409 15.480 1.00 96.69 82 ARG A CA 1
ATOM 627 C C . ARG A 1 82 ? -8.467 -1.835 14.205 1.00 96.69 82 ARG A C 1
ATOM 629 O O . ARG A 1 82 ? -9.530 -2.447 14.282 1.00 96.69 82 ARG A O 1
ATOM 636 N N . TYR A 1 83 ? -7.878 -1.517 13.059 1.00 97.62 83 TYR A N 1
ATOM 637 C CA . TYR A 1 83 ? -8.352 -1.914 11.737 1.00 97.62 83 TYR A CA 1
ATOM 638 C C . TYR A 1 83 ? -7.366 -2.899 11.116 1.00 97.62 83 TYR A C 1
ATOM 640 O O . TYR A 1 83 ? -6.159 -2.668 11.177 1.00 97.62 83 TYR A O 1
ATOM 648 N N . GLU A 1 84 ? -7.872 -3.962 10.491 1.00 97.94 84 GLU A N 1
ATOM 649 C CA . GLU A 1 84 ? -7.049 -4.964 9.812 1.00 97.94 84 GLU A CA 1
ATOM 650 C C . GLU A 1 84 ? -7.546 -5.261 8.394 1.00 97.94 84 GLU A C 1
ATOM 652 O O . GLU A 1 84 ? -8.745 -5.437 8.165 1.00 97.94 84 GLU A O 1
ATOM 657 N N . ALA A 1 85 ? -6.615 -5.375 7.447 1.00 97.06 85 ALA A N 1
ATOM 658 C CA . ALA A 1 85 ? -6.838 -5.986 6.140 1.00 97.06 85 ALA A CA 1
ATOM 659 C C . ALA A 1 85 ? -5.824 -7.109 5.913 1.00 97.06 85 ALA A C 1
ATOM 661 O O . ALA A 1 85 ? -4.648 -6.959 6.241 1.00 97.06 85 ALA A O 1
ATOM 662 N N . ARG A 1 86 ? -6.265 -8.225 5.327 1.00 95.31 86 ARG A N 1
ATOM 663 C CA . ARG A 1 86 ? -5.430 -9.407 5.062 1.00 95.31 86 ARG A CA 1
ATOM 664 C C . ARG A 1 86 ? -5.604 -9.893 3.632 1.00 95.31 86 ARG A C 1
ATOM 666 O O . ARG A 1 86 ? -6.676 -9.715 3.059 1.00 95.31 86 ARG A O 1
ATOM 673 N N . GLY A 1 87 ? -4.564 -10.517 3.083 1.00 93.00 87 GLY A N 1
ATOM 674 C CA . GLY A 1 87 ? -4.609 -11.187 1.780 1.00 93.00 87 GLY A CA 1
ATOM 675 C C . GLY A 1 87 ? -4.882 -10.255 0.596 1.00 93.00 87 GLY A C 1
ATOM 676 O O . GLY A 1 87 ? -5.366 -10.702 -0.440 1.00 93.00 87 GLY A O 1
ATOM 677 N N . PHE A 1 88 ? -4.613 -8.953 0.738 1.00 94.00 88 PHE A N 1
ATOM 678 C CA . PHE A 1 88 ? -4.721 -8.013 -0.378 1.00 94.00 88 PHE A CA 1
ATOM 679 C C . PHE A 1 88 ? -3.575 -8.209 -1.368 1.00 94.00 88 PHE A C 1
ATOM 681 O O . PHE A 1 88 ? -2.511 -8.723 -1.027 1.00 94.00 88 PHE A O 1
ATOM 688 N N . VAL A 1 89 ? -3.770 -7.764 -2.605 1.00 93.56 89 VAL A N 1
ATOM 689 C CA . VAL A 1 89 ? -2.758 -7.865 -3.658 1.00 93.56 89 VAL A CA 1
ATOM 690 C C . VAL A 1 89 ? -1.862 -6.628 -3.633 1.00 93.56 89 VAL A C 1
ATOM 692 O O . VAL A 1 89 ? -2.351 -5.504 -3.548 1.00 93.56 89 VAL A O 1
ATOM 695 N N . VAL A 1 90 ? -0.546 -6.837 -3.735 1.00 93.44 90 VAL A N 1
ATOM 696 C CA . VAL A 1 90 ? 0.398 -5.763 -4.075 1.00 93.44 90 VAL A CA 1
ATOM 697 C C . VAL A 1 90 ? 0.618 -5.787 -5.578 1.00 93.44 90 VAL A C 1
ATOM 699 O O . VAL A 1 90 ? 1.281 -6.687 -6.106 1.00 93.44 90 VAL A O 1
ATOM 702 N N . GLU A 1 91 ? 0.057 -4.805 -6.270 1.00 93.88 91 GLU A N 1
ATOM 703 C CA . GLU A 1 91 ? 0.240 -4.659 -7.707 1.00 93.88 91 GLU A CA 1
ATOM 704 C C . GLU A 1 91 ? 1.620 -4.088 -8.029 1.00 93.88 91 GLU A C 1
ATOM 706 O O . GLU A 1 91 ? 2.234 -3.375 -7.234 1.00 93.88 91 GLU A O 1
ATOM 711 N N . ARG A 1 92 ? 2.126 -4.429 -9.216 1.00 92.31 92 ARG A N 1
ATOM 712 C CA . ARG A 1 92 ? 3.454 -4.037 -9.690 1.00 92.31 92 ARG A CA 1
ATOM 713 C C . ARG A 1 92 ? 3.324 -3.389 -11.048 1.00 92.31 92 ARG A C 1
ATOM 715 O O . ARG A 1 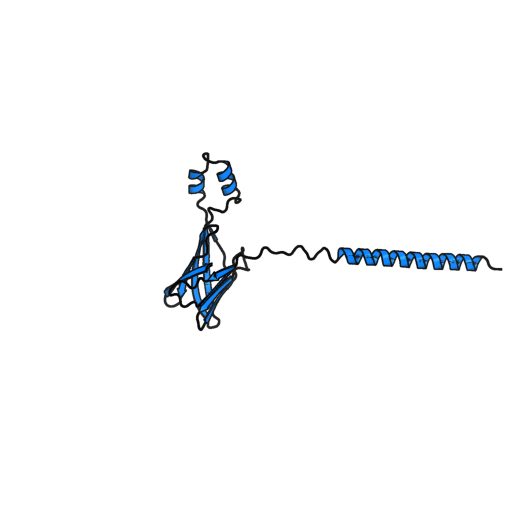92 ? 2.889 -4.024 -12.006 1.00 92.31 92 ARG A O 1
ATOM 722 N N . HIS A 1 93 ? 3.784 -2.155 -11.130 1.00 92.81 93 HIS A N 1
ATOM 723 C CA . HIS A 1 93 ? 3.668 -1.324 -12.312 1.00 92.81 93 HIS A CA 1
ATOM 724 C C . HIS A 1 93 ? 5.049 -0.982 -12.848 1.00 92.81 93 HIS A C 1
ATOM 726 O O . HIS A 1 93 ? 5.985 -0.685 -12.102 1.00 92.81 93 HIS A O 1
ATOM 732 N N . THR A 1 94 ? 5.192 -1.016 -14.169 1.00 93.25 94 THR A N 1
ATOM 733 C CA . THR A 1 94 ? 6.399 -0.561 -14.863 1.00 93.25 94 THR A CA 1
ATOM 734 C C . THR A 1 94 ? 6.027 -0.042 -16.239 1.00 93.25 94 THR A C 1
ATOM 736 O O . THR A 1 94 ? 5.387 -0.736 -17.028 1.00 93.25 94 THR A O 1
ATOM 739 N N . ASN A 1 95 ? 6.479 1.164 -16.578 1.00 93.12 95 ASN A N 1
ATOM 740 C CA . ASN A 1 95 ? 6.281 1.708 -17.916 1.00 93.12 95 ASN A CA 1
ATOM 741 C 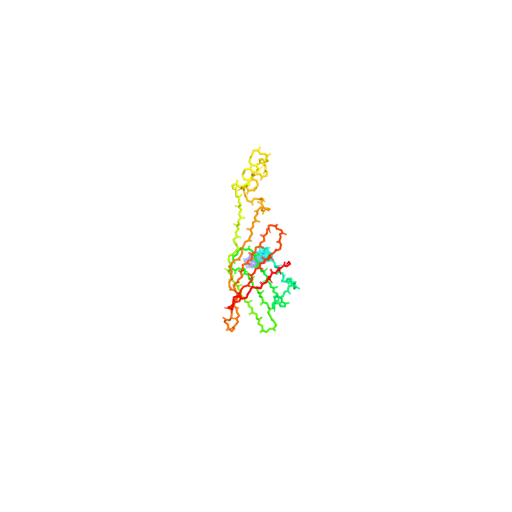C . ASN A 1 95 ? 7.352 1.182 -18.886 1.00 93.12 95 ASN A C 1
ATOM 743 O O . ASN A 1 95 ? 8.331 1.862 -19.202 1.00 93.12 95 ASN A O 1
ATOM 747 N N . ILE A 1 96 ? 7.161 -0.043 -19.379 1.00 91.94 96 ILE A N 1
ATOM 748 C CA . ILE A 1 96 ? 8.114 -0.707 -20.281 1.00 91.94 96 ILE A CA 1
ATOM 749 C C . ILE A 1 96 ? 8.331 0.083 -21.579 1.00 91.94 96 ILE A C 1
ATOM 751 O O . ILE A 1 96 ? 9.449 0.115 -22.091 1.00 91.94 96 ILE A O 1
ATOM 755 N N . ALA A 1 97 ? 7.308 0.768 -22.100 1.00 94.12 97 ALA A N 1
ATOM 756 C CA . ALA A 1 97 ? 7.435 1.574 -23.315 1.00 94.12 97 ALA A CA 1
ATOM 757 C C . ALA A 1 97 ? 8.407 2.752 -23.123 1.00 94.12 97 ALA A C 1
ATOM 759 O O . ALA A 1 97 ? 9.299 2.969 -23.951 1.00 94.12 97 ALA A O 1
ATOM 760 N N . ALA A 1 98 ? 8.284 3.475 -22.006 1.00 94.00 98 ALA A N 1
ATOM 761 C CA . ALA A 1 98 ? 9.192 4.566 -21.665 1.00 94.00 98 ALA A CA 1
ATOM 762 C C . ALA A 1 98 ? 10.623 4.060 -21.412 1.00 94.00 98 ALA A C 1
ATOM 764 O O . ALA A 1 98 ? 11.582 4.643 -21.926 1.00 94.00 98 ALA A O 1
ATOM 765 N N . LEU A 1 99 ? 10.774 2.946 -20.686 1.00 93.94 99 LEU A N 1
ATOM 766 C CA . LEU A 1 99 ? 12.084 2.340 -20.418 1.00 93.94 99 LEU A CA 1
ATOM 767 C C . LEU A 1 99 ? 12.753 1.838 -21.699 1.00 93.94 99 LEU A C 1
ATOM 769 O O . LEU A 1 99 ? 13.950 2.048 -21.889 1.00 93.94 99 LEU A O 1
ATOM 773 N N . ARG A 1 100 ? 11.984 1.252 -22.624 1.00 93.38 100 ARG A N 1
ATOM 774 C CA . ARG A 1 100 ? 12.495 0.836 -23.932 1.00 93.38 100 ARG A CA 1
ATOM 775 C C . ARG A 1 100 ? 13.052 2.030 -24.691 1.00 93.38 100 ARG A C 1
ATOM 777 O O . ARG A 1 100 ? 14.186 1.966 -25.143 1.00 93.38 100 ARG A O 1
ATOM 784 N N . LYS A 1 101 ? 12.311 3.139 -24.779 1.00 94.38 101 LYS A N 1
ATOM 785 C CA . LYS A 1 101 ? 12.788 4.358 -25.455 1.00 94.38 101 LYS A CA 1
ATOM 786 C C . LYS A 1 101 ? 14.091 4.894 -24.848 1.00 94.38 101 LYS A C 1
ATOM 788 O O . LYS A 1 101 ? 14.917 5.434 -25.575 1.00 94.38 101 LYS A O 1
ATOM 793 N N . ARG A 1 102 ? 14.269 4.759 -23.530 1.00 93.75 102 ARG A N 1
ATOM 794 C CA . ARG A 1 102 ? 15.440 5.277 -22.810 1.00 93.75 102 ARG A CA 1
ATOM 795 C C . ARG A 1 102 ? 16.673 4.374 -22.919 1.00 93.75 102 ARG A C 1
ATOM 797 O O . ARG A 1 102 ? 17.774 4.893 -23.059 1.00 93.75 102 ARG A O 1
ATOM 804 N N . TYR A 1 103 ? 16.506 3.054 -22.830 1.00 94.31 103 TYR A N 1
ATOM 805 C CA . TYR A 1 103 ? 17.631 2.123 -22.667 1.00 94.31 103 TYR A CA 1
ATOM 806 C C . TYR A 1 103 ? 17.876 1.212 -23.872 1.00 94.31 103 TYR A C 1
ATOM 808 O O . TYR A 1 103 ? 18.997 0.733 -24.053 1.00 94.31 103 TYR A O 1
ATOM 816 N N . TYR A 1 104 ? 16.872 0.968 -24.718 1.00 90.12 104 TYR A N 1
ATOM 817 C CA . TYR A 1 104 ? 17.026 0.090 -25.877 1.00 90.12 104 TYR A CA 1
ATOM 818 C C . TYR A 1 104 ? 17.992 0.706 -26.894 1.00 90.12 104 TYR A C 1
ATOM 820 O O . TYR A 1 104 ? 17.779 1.815 -27.372 1.00 90.12 104 TYR A O 1
ATOM 828 N N . GLY A 1 105 ? 19.078 -0.004 -27.205 1.00 89.56 105 GLY A N 1
ATOM 829 C CA . GLY A 1 105 ? 20.135 0.472 -28.106 1.00 89.56 105 GLY A CA 1
ATOM 830 C C . GLY A 1 105 ? 21.129 1.462 -27.481 1.00 89.56 105 GLY A C 1
ATOM 831 O O . GLY A 1 105 ? 22.239 1.574 -27.985 1.00 89.56 105 GLY A O 1
ATOM 832 N N . VAL A 1 106 ? 20.781 2.113 -26.364 1.00 93.50 106 VAL A N 1
ATOM 833 C CA . VAL A 1 106 ? 21.674 3.026 -25.621 1.00 93.50 106 VAL A CA 1
ATOM 834 C C . VAL A 1 106 ? 22.472 2.275 -24.553 1.00 93.50 106 VAL A C 1
ATOM 836 O O . VAL A 1 106 ? 23.684 2.425 -24.450 1.00 93.50 106 VAL A O 1
ATOM 839 N N . ASN A 1 107 ? 21.800 1.428 -23.769 1.00 93.31 107 ASN A N 1
ATOM 840 C CA . ASN A 1 107 ? 22.421 0.566 -22.768 1.00 93.31 107 ASN A CA 1
ATOM 841 C C . ASN A 1 107 ? 21.754 -0.815 -22.808 1.00 93.31 107 ASN A C 1
ATOM 843 O O . ASN A 1 107 ? 20.826 -1.123 -22.056 1.00 93.31 107 ASN A O 1
ATOM 847 N N . SER A 1 108 ? 22.227 -1.652 -23.732 1.00 90.81 108 SER A N 1
ATOM 848 C CA . SER A 1 108 ? 21.642 -2.964 -24.029 1.00 90.81 108 SER A CA 1
ATOM 849 C C . SER A 1 108 ? 21.716 -3.946 -22.856 1.00 90.81 108 SER A C 1
ATOM 851 O O . SER A 1 108 ? 20.833 -4.793 -22.714 1.00 90.81 108 SER A O 1
ATOM 853 N N . ASN A 1 109 ? 22.736 -3.831 -21.999 1.00 94.00 109 ASN A N 1
ATOM 854 C CA . ASN A 1 109 ? 22.869 -4.649 -20.795 1.00 94.00 109 ASN A CA 1
ATOM 855 C C . ASN A 1 109 ? 21.826 -4.260 -19.743 1.00 94.00 109 ASN A C 1
ATOM 857 O O . ASN A 1 109 ? 21.155 -5.137 -19.202 1.00 94.00 109 ASN A O 1
ATOM 861 N N . HIS A 1 110 ? 21.643 -2.960 -19.494 1.00 93.56 110 HIS A N 1
ATOM 862 C CA . HIS A 1 110 ? 20.613 -2.464 -18.576 1.00 93.56 110 HIS A CA 1
ATOM 863 C C . HIS A 1 110 ? 19.214 -2.836 -19.071 1.00 93.56 110 HIS A C 1
ATOM 865 O O . HIS A 1 110 ? 18.447 -3.458 -18.340 1.00 93.56 110 HIS A O 1
ATOM 871 N N . TRP A 1 111 ? 18.914 -2.575 -20.347 1.00 94.44 111 TRP A N 1
ATOM 872 C CA . TRP A 1 111 ? 17.641 -2.969 -20.953 1.00 94.44 111 TRP A CA 1
ATOM 873 C C . TRP A 1 111 ? 17.339 -4.464 -20.771 1.00 94.44 111 TRP A C 1
ATOM 875 O O . TRP A 1 111 ? 16.224 -4.825 -20.397 1.00 94.44 111 TRP A O 1
ATOM 885 N N . ARG A 1 112 ? 18.331 -5.338 -20.993 1.00 94.25 112 ARG A N 1
ATOM 886 C CA . ARG A 1 112 ? 18.160 -6.787 -20.826 1.00 94.25 112 ARG A CA 1
ATOM 887 C C . ARG A 1 112 ? 17.783 -7.153 -19.393 1.00 94.25 112 ARG A C 1
ATOM 889 O O . ARG A 1 112 ? 16.901 -7.983 -19.223 1.00 94.25 112 ARG A O 1
ATOM 896 N N . ARG A 1 113 ? 18.406 -6.517 -18.394 1.00 94.44 113 ARG A N 1
ATOM 897 C CA . ARG A 1 113 ? 18.108 -6.744 -16.970 1.00 94.44 113 ARG A CA 1
ATOM 898 C C . ARG A 1 113 ? 16.698 -6.292 -16.591 1.00 94.44 113 ARG A C 1
ATOM 900 O O . ARG A 1 113 ? 16.019 -7.020 -15.875 1.00 94.44 113 ARG A O 1
ATOM 907 N N . ILE A 1 114 ? 16.248 -5.142 -17.101 1.00 92.50 114 ILE A N 1
ATOM 908 C CA . ILE A 1 114 ? 14.868 -4.656 -16.912 1.00 92.50 114 ILE A CA 1
ATOM 909 C C . ILE A 1 114 ? 13.886 -5.653 -17.525 1.00 92.50 114 ILE A C 1
ATOM 911 O O . ILE A 1 114 ? 12.979 -6.133 -16.853 1.00 92.50 114 ILE A O 1
ATOM 915 N N . PHE A 1 115 ? 14.088 -6.006 -18.796 1.00 90.62 115 PHE A N 1
ATOM 916 C CA . PHE A 1 115 ? 13.177 -6.891 -19.519 1.00 90.62 115 PHE A CA 1
ATOM 917 C C . PHE A 1 115 ? 13.132 -8.308 -18.929 1.00 90.62 115 PHE A C 1
ATOM 919 O O . PHE A 1 115 ? 12.080 -8.937 -18.926 1.00 90.62 115 PHE A O 1
ATOM 926 N N . SER A 1 116 ? 14.248 -8.805 -18.388 1.00 91.44 116 SER A N 1
ATOM 927 C CA . SER A 1 116 ? 14.295 -10.093 -17.691 1.00 91.44 116 SER A CA 1
ATOM 928 C C . SER A 1 116 ? 13.777 -10.038 -16.247 1.00 91.44 116 SER A C 1
ATOM 930 O O . SER A 1 116 ? 13.857 -11.049 -15.555 1.00 91.44 116 SER A O 1
ATOM 932 N N . GLY A 1 117 ? 13.339 -8.873 -15.753 1.00 88.88 117 GLY A N 1
ATOM 933 C CA . GLY A 1 117 ? 12.881 -8.682 -14.371 1.00 88.88 117 GLY A CA 1
ATOM 934 C C . GLY A 1 117 ? 13.981 -8.760 -13.305 1.00 88.88 117 GLY A C 1
ATOM 935 O O . GLY A 1 117 ? 13.675 -8.889 -12.124 1.00 88.88 117 GLY A O 1
ATOM 936 N N . GLN A 1 118 ? 15.256 -8.705 -13.703 1.00 91.31 118 GLN A N 1
ATOM 937 C CA . GLN A 1 118 ? 16.397 -8.690 -12.774 1.00 91.31 118 GLN A CA 1
ATOM 938 C C . GLN A 1 118 ? 16.675 -7.289 -12.227 1.00 91.31 118 GLN A C 1
ATOM 940 O O . GLN A 1 118 ? 17.281 -7.145 -11.170 1.00 91.31 118 GLN A O 1
ATOM 945 N N . ASP A 1 119 ? 16.296 -6.260 -12.980 1.00 90.50 119 ASP A N 1
ATOM 946 C CA . ASP A 1 119 ? 16.293 -4.881 -12.516 1.00 90.50 119 ASP A CA 1
ATOM 947 C C . ASP A 1 119 ? 14.866 -4.514 -12.110 1.00 90.50 119 ASP A C 1
ATOM 949 O O . ASP A 1 119 ? 13.958 -4.461 -12.942 1.00 90.50 119 ASP A O 1
ATOM 953 N N . THR A 1 120 ? 14.693 -4.303 -10.809 1.00 90.19 120 THR A N 1
ATOM 954 C CA . THR A 1 120 ? 13.425 -3.934 -10.187 1.00 90.19 120 THR A CA 1
ATOM 955 C C . THR A 1 120 ? 13.348 -2.455 -9.838 1.00 90.19 120 THR A C 1
ATOM 957 O O . THR A 1 120 ? 12.325 -2.036 -9.310 1.00 90.19 120 THR A O 1
ATOM 960 N N . ASP A 1 121 ? 14.379 -1.659 -10.131 1.00 91.81 121 ASP A N 1
ATOM 961 C CA . ASP A 1 121 ? 14.500 -0.266 -9.672 1.00 91.81 121 ASP A CA 1
ATOM 962 C C . ASP A 1 121 ? 13.431 0.643 -10.298 1.00 91.81 121 ASP A C 1
ATOM 964 O O . ASP A 1 121 ? 13.115 1.713 -9.784 1.00 91.81 121 ASP A O 1
ATOM 968 N N . HIS A 1 122 ? 12.830 0.187 -11.400 1.00 92.50 122 HIS A N 1
ATOM 969 C CA . HIS A 1 122 ? 11.758 0.878 -12.119 1.00 92.50 122 HIS A CA 1
ATOM 970 C C . HIS A 1 122 ? 10.356 0.395 -11.729 1.00 92.50 122 HIS A C 1
ATOM 972 O O . HIS A 1 122 ? 9.375 0.827 -12.342 1.00 92.50 122 HIS A O 1
ATOM 978 N N . LEU A 1 123 ? 10.244 -0.517 -10.755 1.00 92.56 123 LEU A N 1
ATOM 979 C CA . LEU A 1 123 ? 8.951 -0.960 -10.248 1.00 92.56 123 LEU A CA 1
ATOM 980 C C . LEU A 1 123 ? 8.341 0.108 -9.346 1.00 92.56 123 LEU A C 1
ATOM 982 O O . LEU A 1 123 ? 8.989 0.665 -8.459 1.00 92.56 123 LEU A O 1
ATOM 986 N N . THR A 1 124 ? 7.053 0.338 -9.559 1.00 95.25 124 THR A N 1
ATOM 987 C CA . THR A 1 124 ? 6.172 1.002 -8.603 1.00 95.25 124 THR A CA 1
ATOM 988 C C . THR A 1 124 ? 5.196 -0.031 -8.070 1.00 95.25 124 THR A C 1
ATOM 990 O O . THR A 1 124 ? 4.622 -0.800 -8.840 1.00 95.25 124 THR A O 1
ATOM 993 N N . TYR A 1 125 ? 5.029 -0.061 -6.761 1.00 95.00 125 TYR A N 1
ATOM 994 C CA . TYR A 1 125 ? 4.121 -0.947 -6.058 1.00 95.00 125 TYR A CA 1
ATOM 995 C C . TYR A 1 125 ? 2.904 -0.156 -5.611 1.00 95.00 125 TYR A C 1
ATOM 997 O O . TYR A 1 125 ? 3.052 0.974 -5.139 1.00 95.00 125 TYR A O 1
ATOM 1005 N N . THR A 1 126 ? 1.721 -0.745 -5.752 1.00 96.75 126 THR A N 1
ATOM 1006 C CA . THR A 1 126 ? 0.480 -0.160 -5.239 1.00 96.75 126 THR A CA 1
ATOM 1007 C C . THR A 1 126 ? -0.326 -1.184 -4.458 1.00 96.75 126 THR A C 1
ATOM 1009 O O . THR A 1 126 ? -0.289 -2.382 -4.745 1.00 96.75 126 THR A O 1
ATOM 1012 N N . VAL A 1 127 ? -1.063 -0.699 -3.464 1.00 96.62 127 VAL A N 1
ATOM 1013 C CA . VAL A 1 127 ? -2.030 -1.477 -2.687 1.00 96.62 127 VAL A CA 1
ATOM 1014 C C . VAL A 1 127 ? -3.328 -0.701 -2.626 1.00 96.62 127 VAL A C 1
ATOM 1016 O O . VAL A 1 127 ? -3.326 0.455 -2.219 1.00 96.62 127 VAL A O 1
ATOM 1019 N N . GLU A 1 128 ? -4.418 -1.377 -2.963 1.00 97.44 128 GLU A N 1
ATOM 1020 C CA . GLU A 1 128 ? -5.786 -0.929 -2.720 1.00 97.44 128 GLU A CA 1
ATOM 1021 C C . GLU A 1 128 ? -6.447 -1.967 -1.811 1.00 97.44 128 GLU A C 1
ATOM 1023 O O . GLU A 1 128 ? -6.511 -3.152 -2.150 1.00 97.44 128 GLU A O 1
ATOM 1028 N N . THR A 1 129 ? -6.879 -1.561 -0.618 1.00 97.50 129 THR A N 1
ATOM 1029 C CA . THR A 1 129 ? -7.438 -2.496 0.368 1.00 97.50 129 THR A CA 1
ATOM 1030 C C . THR A 1 129 ? -8.411 -1.823 1.329 1.00 97.50 129 THR A C 1
ATOM 1032 O O . THR A 1 129 ? -8.405 -0.606 1.482 1.00 97.50 129 THR A O 1
ATOM 1035 N N . VAL A 1 130 ? -9.240 -2.614 2.010 1.00 98.12 130 VAL A N 1
ATOM 1036 C CA . VAL A 1 130 ? -10.172 -2.125 3.034 1.00 98.12 130 VAL A CA 1
ATOM 1037 C C . VAL A 1 130 ? -9.849 -2.793 4.361 1.00 98.12 130 VAL A C 1
ATOM 1039 O O . VAL A 1 130 ? -10.068 -3.995 4.522 1.00 98.12 130 VAL A O 1
ATOM 1042 N N . ALA A 1 131 ? -9.358 -2.008 5.318 1.00 97.75 131 ALA A N 1
ATOM 1043 C CA . ALA A 1 131 ? -9.101 -2.472 6.673 1.00 97.75 131 ALA A CA 1
ATOM 1044 C C . ALA A 1 131 ? -10.354 -2.307 7.533 1.00 97.75 131 ALA A C 1
ATOM 1046 O O . ALA A 1 131 ? -10.977 -1.245 7.541 1.00 97.75 131 ALA A O 1
ATOM 1047 N N . LYS A 1 132 ? -10.735 -3.367 8.246 1.00 98.06 132 LYS A N 1
ATOM 1048 C CA . LYS A 1 132 ? -11.954 -3.422 9.058 1.00 98.06 132 LYS A CA 1
ATOM 1049 C C . LYS A 1 132 ? -11.617 -3.631 10.523 1.00 98.06 132 LYS A C 1
ATOM 1051 O O . LYS A 1 132 ? -10.684 -4.359 10.851 1.00 98.06 132 LYS A O 1
ATOM 1056 N N . SER A 1 133 ? -12.385 -3.009 11.397 1.00 97.31 133 SER A N 1
ATOM 1057 C CA . SER A 1 133 ? -12.319 -3.229 12.837 1.00 97.31 133 SER A CA 1
ATOM 1058 C C . SER A 1 133 ? -13.321 -4.289 13.297 1.00 97.31 133 SER A C 1
ATOM 1060 O O . SER A 1 133 ? -14.203 -4.715 12.548 1.00 97.31 133 SER A O 1
ATOM 1062 N N . ALA A 1 134 ? -13.205 -4.706 14.559 1.00 96.38 134 ALA A N 1
ATOM 1063 C CA . ALA A 1 134 ? -14.100 -5.697 15.161 1.00 96.38 134 ALA A CA 1
ATOM 1064 C C . ALA A 1 134 ? -15.566 -5.226 15.256 1.00 96.38 134 ALA A C 1
ATOM 1066 O O . ALA A 1 134 ? -16.475 -6.047 15.182 1.00 96.38 134 ALA A O 1
ATOM 1067 N N . ASP A 1 135 ? -15.799 -3.915 15.387 1.00 93.94 135 ASP A N 1
ATOM 1068 C CA . ASP A 1 135 ? -17.129 -3.287 15.395 1.00 93.94 135 ASP A CA 1
ATOM 1069 C C . ASP A 1 135 ? -17.686 -3.025 13.979 1.00 93.94 135 ASP A C 1
ATOM 1071 O O . ASP A 1 135 ? -18.771 -2.469 13.836 1.00 93.94 135 ASP A O 1
ATOM 1075 N N . GLY A 1 136 ? -16.974 -3.445 12.925 1.00 94.19 136 GLY A N 1
ATOM 1076 C CA . GLY A 1 136 ? -17.430 -3.351 11.536 1.00 94.19 136 GLY A CA 1
ATOM 1077 C C . GLY A 1 136 ? -17.169 -2.005 10.856 1.00 94.19 136 GLY A C 1
ATOM 1078 O O . GLY A 1 136 ? -17.527 -1.846 9.686 1.00 94.19 136 GLY A O 1
ATOM 1079 N N . GLN A 1 137 ? -16.518 -1.056 11.538 1.00 95.56 137 GLN A N 1
ATOM 1080 C CA . GLN A 1 137 ? -16.015 0.160 10.898 1.00 95.56 137 GLN A CA 1
ATOM 1081 C C . GLN A 1 137 ? -14.913 -0.190 9.897 1.00 95.56 137 GLN A C 1
ATOM 1083 O O . GLN A 1 137 ? -14.204 -1.190 10.036 1.00 95.56 137 GLN A O 1
ATOM 1088 N N . ALA A 1 138 ? -14.774 0.634 8.865 1.00 96.56 138 ALA A N 1
ATOM 1089 C CA . ALA A 1 138 ? -13.853 0.363 7.774 1.00 96.56 138 ALA A CA 1
ATOM 1090 C C . ALA A 1 138 ? -13.116 1.621 7.324 1.00 96.56 138 ALA A C 1
ATOM 1092 O O . ALA A 1 138 ? -13.686 2.711 7.304 1.00 96.56 138 ALA A O 1
ATOM 1093 N N . VAL A 1 139 ? -11.869 1.434 6.905 1.00 96.81 139 VAL A N 1
ATOM 1094 C CA . VAL A 1 139 ? -11.075 2.444 6.207 1.00 96.81 139 VAL A CA 1
ATOM 1095 C C . VAL A 1 139 ? -10.575 1.858 4.889 1.00 96.81 139 VAL A C 1
ATOM 1097 O O . VAL A 1 139 ? -10.036 0.751 4.857 1.00 96.81 139 VAL A O 1
ATOM 1100 N N . SER A 1 140 ? -10.789 2.577 3.790 1.00 98.12 140 SER A N 1
ATOM 1101 C CA . SER A 1 140 ? -10.277 2.205 2.467 1.00 98.12 140 SER A CA 1
ATOM 1102 C C . SER A 1 140 ? -8.917 2.849 2.271 1.00 98.12 140 SER A C 1
ATOM 1104 O O . SER A 1 140 ? -8.819 4.062 2.385 1.00 98.12 140 SER A O 1
ATOM 1106 N N . CYS A 1 141 ? -7.879 2.080 1.976 1.00 97.75 141 CYS A N 1
ATOM 1107 C CA . CYS A 1 141 ? -6.510 2.568 1.874 1.00 97.75 141 CYS A CA 1
ATOM 1108 C C . CYS A 1 141 ? -5.935 2.337 0.478 1.00 97.75 141 CYS A C 1
ATOM 1110 O O . CYS A 1 141 ? -5.986 1.218 -0.033 1.00 97.75 141 CYS A O 1
ATOM 1112 N N . SER A 1 142 ? -5.329 3.392 -0.065 1.00 98.00 142 SER A N 1
ATOM 1113 C CA . SER A 1 142 ? -4.521 3.391 -1.282 1.00 98.00 142 SER A CA 1
ATOM 1114 C C . SER A 1 142 ? -3.085 3.752 -0.909 1.00 98.00 142 SER A C 1
ATOM 1116 O O . SER A 1 142 ? -2.836 4.843 -0.385 1.00 98.00 142 SER A O 1
ATOM 1118 N N . LEU A 1 143 ? -2.143 2.832 -1.124 1.00 97.50 143 LEU A N 1
ATOM 1119 C CA . LEU A 1 143 ? -0.720 3.001 -0.810 1.00 97.50 143 LEU A CA 1
ATOM 1120 C C . LEU A 1 143 ? 0.132 2.843 -2.068 1.00 97.50 143 LEU A C 1
ATOM 1122 O O . LEU A 1 143 ? -0.171 2.017 -2.928 1.00 97.50 143 LEU A O 1
ATOM 1126 N N . ILE A 1 144 ? 1.233 3.589 -2.142 1.00 97.50 144 ILE A N 1
ATOM 1127 C CA . ILE A 1 144 ? 2.180 3.571 -3.257 1.00 97.50 144 ILE A CA 1
ATOM 1128 C C . ILE A 1 144 ? 3.626 3.690 -2.770 1.00 97.50 144 ILE A C 1
ATOM 1130 O O . ILE A 1 144 ? 3.923 4.426 -1.828 1.00 97.50 144 ILE A O 1
ATOM 1134 N N . TRP A 1 145 ? 4.539 2.969 -3.421 1.00 96.62 145 TRP A N 1
ATOM 1135 C CA . TRP A 1 145 ? 5.981 3.147 -3.243 1.00 96.62 145 TRP A CA 1
ATOM 1136 C C . TRP A 1 145 ? 6.777 2.691 -4.464 1.00 96.62 145 TRP A C 1
ATOM 1138 O O . TRP A 1 145 ? 6.354 1.828 -5.227 1.00 96.62 145 TRP A O 1
ATOM 1148 N N . GLY A 1 146 ? 7.953 3.283 -4.658 1.00 94.69 146 GLY A N 1
ATOM 1149 C CA . GLY A 1 146 ? 8.942 2.799 -5.620 1.00 94.69 146 GLY A CA 1
ATOM 1150 C C . GLY A 1 146 ? 9.828 1.699 -5.036 1.00 94.69 146 GLY A C 1
ATOM 1151 O O . GLY A 1 146 ? 9.818 1.432 -3.833 1.00 94.69 146 GLY A O 1
ATOM 1152 N N . ALA A 1 147 ? 10.650 1.083 -5.879 1.00 89.50 147 ALA A N 1
ATOM 1153 C CA . ALA A 1 147 ? 11.701 0.182 -5.422 1.00 89.50 147 ALA A CA 1
ATOM 1154 C C . ALA A 1 147 ? 12.642 0.867 -4.414 1.00 89.50 147 ALA A C 1
ATOM 1156 O O . ALA A 1 147 ? 13.138 1.965 -4.655 1.00 89.50 147 ALA A O 1
ATOM 1157 N N . GLY A 1 148 ? 12.854 0.223 -3.262 1.00 87.44 148 GLY A N 1
ATOM 1158 C CA . GLY A 1 148 ? 13.674 0.755 -2.167 1.00 87.44 148 GLY A CA 1
ATOM 1159 C C . GLY A 1 148 ? 13.065 1.945 -1.414 1.00 87.44 148 GLY A C 1
ATOM 1160 O O . GLY A 1 148 ? 13.657 2.401 -0.440 1.00 87.44 148 GLY A O 1
ATOM 1161 N N . ALA A 1 149 ? 11.899 2.444 -1.834 1.00 93.06 149 ALA A N 1
ATOM 1162 C CA . ALA A 1 149 ? 11.174 3.492 -1.135 1.00 93.06 149 ALA A CA 1
ATOM 1163 C C . ALA A 1 149 ? 10.195 2.900 -0.118 1.00 93.06 149 ALA A C 1
ATOM 1165 O O . ALA A 1 149 ? 9.779 1.743 -0.212 1.00 93.06 149 ALA A O 1
ATOM 1166 N N . LYS A 1 150 ? 9.813 3.735 0.843 1.00 94.25 150 LYS A N 1
ATOM 1167 C CA . LYS A 1 150 ? 8.871 3.382 1.896 1.00 94.25 150 LYS A CA 1
ATOM 1168 C C . LYS A 1 150 ? 7.413 3.562 1.446 1.00 94.25 150 LYS A C 1
ATOM 1170 O O . LYS A 1 150 ? 7.129 4.545 0.754 1.00 94.25 150 LYS A O 1
ATOM 1175 N N . PRO A 1 151 ? 6.492 2.665 1.840 1.00 95.75 151 PRO A N 1
ATOM 1176 C CA . PRO A 1 151 ? 5.059 2.790 1.572 1.00 95.75 151 PRO A CA 1
ATOM 1177 C C . PRO A 1 151 ? 4.448 4.064 2.158 1.00 95.75 151 PRO A C 1
ATOM 1179 O O . PRO A 1 151 ? 4.651 4.395 3.325 1.00 95.75 151 PRO A O 1
ATOM 1182 N N . ALA A 1 152 ? 3.653 4.769 1.358 1.00 96.44 152 ALA A N 1
ATOM 1183 C CA . ALA A 1 152 ? 2.878 5.920 1.804 1.00 96.44 152 ALA A CA 1
ATOM 1184 C C . ALA A 1 152 ? 1.590 6.057 0.992 1.00 96.44 152 ALA A C 1
ATOM 1186 O O . ALA A 1 152 ? 1.501 5.564 -0.131 1.00 96.44 152 ALA A O 1
ATOM 1187 N N . GLY A 1 153 ? 0.595 6.749 1.536 1.00 96.06 153 GLY A N 1
ATOM 1188 C CA . GLY A 1 153 ? -0.654 6.971 0.824 1.00 96.06 153 GLY A CA 1
ATOM 1189 C C . GLY A 1 153 ? -1.754 7.580 1.675 1.00 96.06 153 GLY A C 1
ATOM 1190 O O . GLY A 1 153 ? -1.492 8.346 2.607 1.00 96.06 153 GLY A O 1
ATOM 1191 N N . ILE A 1 154 ? -2.994 7.264 1.311 1.00 95.88 154 ILE A N 1
ATOM 1192 C CA . ILE A 1 154 ? -4.201 7.822 1.919 1.00 95.88 154 ILE A CA 1
ATOM 1193 C C . ILE A 1 154 ? -5.125 6.678 2.313 1.00 95.88 154 ILE A C 1
ATOM 1195 O O . ILE A 1 154 ? -5.403 5.789 1.512 1.00 95.88 154 ILE A O 1
ATOM 1199 N N . CYS A 1 155 ? -5.635 6.742 3.537 1.00 96.25 155 CYS A N 1
ATOM 1200 C CA . CYS A 1 155 ? -6.795 5.981 3.968 1.00 96.25 155 CYS A CA 1
ATOM 1201 C C . CYS A 1 155 ? -8.010 6.904 4.083 1.00 96.25 155 CYS A C 1
ATOM 1203 O O . CYS A 1 155 ? -7.885 8.044 4.519 1.00 96.25 155 CYS A O 1
ATOM 1205 N N . THR A 1 156 ? -9.187 6.420 3.719 1.00 96.69 156 THR A N 1
ATOM 1206 C CA . THR A 1 156 ? -10.445 7.161 3.776 1.00 96.69 156 THR A CA 1
ATOM 1207 C C . THR A 1 156 ? -11.413 6.429 4.687 1.00 96.69 156 THR A C 1
ATOM 1209 O O . THR A 1 156 ? -11.654 5.235 4.500 1.00 96.69 156 THR A O 1
ATOM 1212 N N . ASP A 1 157 ? -11.939 7.127 5.691 1.00 94.38 157 ASP A N 1
ATOM 1213 C CA . ASP A 1 157 ? -12.952 6.567 6.585 1.00 94.38 157 ASP A CA 1
ATOM 1214 C C . ASP A 1 157 ? -14.352 6.553 5.944 1.00 94.38 157 ASP A C 1
ATOM 1216 O O . ASP A 1 157 ? -14.566 7.037 4.830 1.00 94.38 157 ASP A O 1
ATOM 1220 N N . GLN A 1 158 ? -15.334 5.991 6.650 1.00 92.06 158 GLN A N 1
ATOM 1221 C CA . GLN A 1 158 ? -16.717 5.918 6.164 1.00 92.06 158 GLN A CA 1
ATOM 1222 C C . GLN A 1 158 ? -17.397 7.288 6.022 1.00 92.06 158 GLN A C 1
ATOM 1224 O O . GLN A 1 158 ? -18.379 7.403 5.290 1.00 92.06 158 GLN A O 1
ATOM 1229 N N . ALA A 1 159 ? -16.888 8.321 6.699 1.00 93.19 159 ALA A N 1
ATOM 1230 C CA . ALA A 1 159 ? -17.360 9.694 6.558 1.00 93.19 159 ALA A CA 1
ATOM 1231 C C . ALA A 1 159 ? -16.714 10.416 5.358 1.00 93.19 159 ALA A C 1
ATOM 1233 O O . ALA A 1 159 ? -17.105 11.537 5.035 1.00 93.19 159 ALA A O 1
ATOM 1234 N N . GLY A 1 160 ? -15.749 9.783 4.682 1.00 93.62 160 GLY A N 1
ATOM 1235 C CA . GLY A 1 160 ? -15.018 10.349 3.552 1.00 93.62 160 GLY A CA 1
ATOM 1236 C C . GLY A 1 160 ? -13.798 11.184 3.954 1.00 93.62 160 GLY A C 1
ATOM 1237 O O . GLY A 1 160 ? -13.192 11.827 3.093 1.00 93.62 160 GLY A O 1
ATOM 1238 N N . ALA A 1 161 ? -13.408 11.197 5.231 1.00 92.94 161 ALA A N 1
ATOM 1239 C CA . ALA A 1 161 ? -12.235 11.937 5.676 1.00 92.94 161 ALA A CA 1
ATOM 1240 C C . ALA A 1 161 ? -10.953 11.255 5.184 1.00 92.94 161 ALA A C 1
ATOM 1242 O O . ALA A 1 161 ? -10.774 10.048 5.335 1.00 92.94 161 ALA A O 1
ATOM 1243 N N . SER A 1 162 ? -10.046 12.042 4.601 1.00 93.94 162 SER A N 1
ATOM 1244 C CA . SER A 1 162 ? -8.757 11.558 4.099 1.00 93.94 162 SER A CA 1
ATOM 1245 C C . SER A 1 162 ? -7.680 11.619 5.181 1.00 93.94 162 SER A C 1
ATOM 1247 O O . SER A 1 162 ? -7.397 12.679 5.737 1.00 93.94 162 SER A O 1
ATOM 1249 N N . LEU A 1 163 ? -7.054 10.478 5.442 1.00 92.69 163 LEU A N 1
ATOM 1250 C CA . LEU A 1 163 ? -6.057 10.247 6.477 1.00 92.69 163 LEU A CA 1
ATOM 1251 C C . LEU A 1 163 ? -4.739 9.864 5.803 1.00 92.69 163 LEU A C 1
ATOM 1253 O O . LEU A 1 163 ? -4.624 8.797 5.204 1.00 92.69 163 LEU A O 1
ATOM 1257 N N . LEU A 1 164 ? -3.742 10.741 5.882 1.00 94.00 164 LEU A N 1
ATOM 1258 C CA . LEU A 1 164 ? -2.413 10.453 5.342 1.00 94.00 164 LEU A CA 1
ATOM 1259 C C . LEU A 1 164 ? -1.713 9.399 6.201 1.00 94.00 164 LEU A C 1
ATOM 1261 O O . LEU A 1 164 ? -1.651 9.536 7.422 1.00 94.00 164 LEU A O 1
ATOM 1265 N N . VAL A 1 165 ? -1.149 8.384 5.552 1.00 94.31 165 VAL A N 1
ATOM 1266 C CA . VAL A 1 165 ? -0.378 7.317 6.199 1.00 94.31 165 VAL A CA 1
ATOM 1267 C C . VAL A 1 165 ? 0.982 7.175 5.529 1.00 94.31 165 VAL A C 1
ATOM 1269 O O . VAL A 1 165 ? 1.112 7.282 4.307 1.00 94.31 165 VAL A O 1
ATOM 1272 N N . ARG A 1 166 ? 2.015 6.963 6.338 1.00 95.06 166 ARG A N 1
ATOM 1273 C CA . ARG A 1 166 ? 3.399 6.752 5.906 1.00 95.06 166 ARG A CA 1
ATOM 1274 C C . ARG A 1 166 ? 3.993 5.661 6.768 1.00 95.06 166 ARG A C 1
ATOM 1276 O O . ARG A 1 166 ? 3.715 5.632 7.960 1.00 95.06 166 ARG A O 1
ATOM 1283 N N . PHE A 1 167 ? 4.777 4.782 6.172 1.00 94.38 167 PHE A N 1
ATOM 1284 C CA . PHE A 1 167 ? 5.436 3.699 6.883 1.00 94.38 167 PHE A CA 1
ATOM 1285 C C . PHE A 1 167 ? 6.957 3.834 6.768 1.00 94.38 167 PHE A C 1
ATOM 1287 O O . PHE A 1 167 ? 7.444 4.495 5.856 1.00 94.38 167 PHE A O 1
ATOM 1294 N N . GLU A 1 168 ? 7.692 3.222 7.692 1.00 91.06 168 GLU A N 1
ATOM 1295 C CA . GLU A 1 168 ? 9.158 3.169 7.768 1.00 91.06 168 GLU A CA 1
ATOM 1296 C C . GLU A 1 168 ? 9.704 1.811 7.336 1.00 91.06 168 GLU A C 1
ATOM 1298 O O . GLU A 1 168 ? 9.086 0.780 7.678 1.00 91.06 168 GLU A O 1
#